Protein AF-A0A7W1CPQ6-F1 (afdb_monomer)

Mean predicted aligned error: 10.89 Å

Foldseek 3Di:
DVVVVVVVVVVVVVVVVVVVVVVDFQWDADPVLFKIWHWKWWAFVPDDIHDIFTWIWGQDPPQKIFIWGDDPPDIDTFIWAFAAWQPDDPPQKTWTWIATPVHDPRDIIMITIHGPPDPNVVVSVVRHDDHDPPPPVSVVPDPPVPPPVVPVPDD

pLDDT: mean 80.24, std 16.54, range [42.34, 97.81]

Secondary structure (DSSP, 8-state):
-HHHHHHHHHHHHHHHHHHHHHHS---EE-TTSSEEEEEEEEE-TTS-----EEEEEEEEGGGEEEEEE--SS--EEEEEEEEEE-S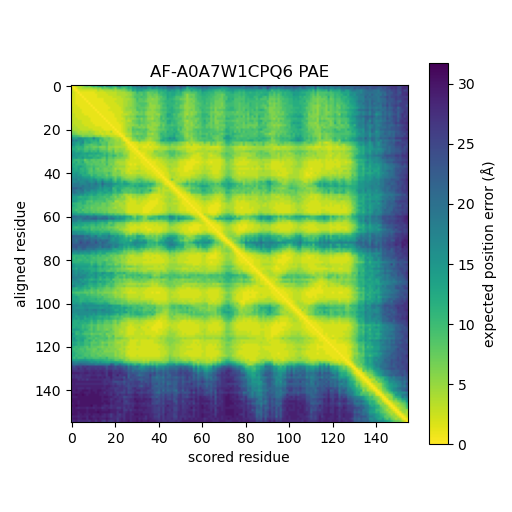SPPTTEEEEEEEEES--TTSPEEEEEEETT-TTHHHHHHHSPP--TT-HHHHHTS--TTSSTTSSS--

Radius of gyration: 20.22 Å; 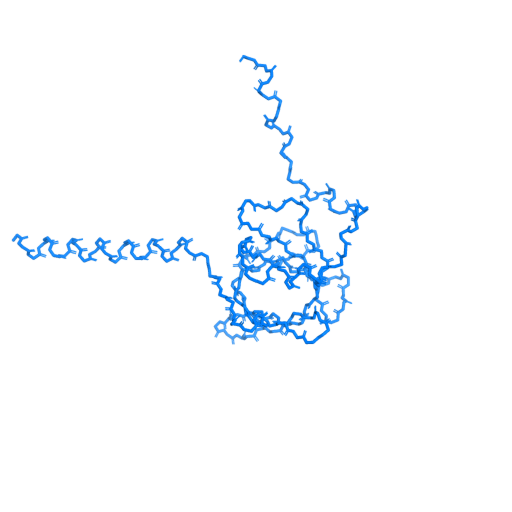Cα contacts (8 Å, |Δi|>4): 229; chains: 1; bounding box: 58×36×53 Å

Structure (mmCIF, N/CA/C/O backbone):
data_AF-A0A7W1CPQ6-F1
#
_entry.id   AF-A0A7W1CPQ6-F1
#
loop_
_atom_site.group_PDB
_atom_site.id
_atom_site.type_symbol
_atom_site.label_atom_id
_atom_site.label_alt_id
_atom_site.label_comp_id
_atom_site.label_asym_id
_atom_site.label_entity_id
_atom_site.label_seq_id
_atom_site.pdbx_PDB_ins_code
_atom_site.Cartn_x
_atom_site.Cartn_y
_atom_site.Cartn_z
_atom_site.occupancy
_atom_site.B_iso_or_equiv
_atom_site.auth_seq_id
_at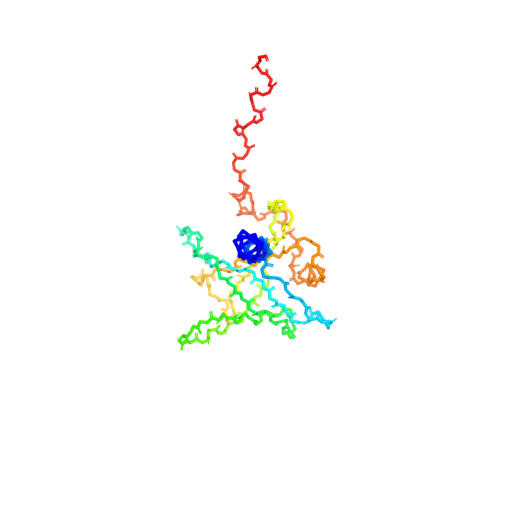om_site.auth_comp_id
_atom_site.auth_asym_id
_atom_site.auth_atom_id
_atom_site.pdbx_PDB_model_num
ATOM 1 N N . MET A 1 1 ? 35.687 -5.972 -33.369 1.00 73.12 1 MET A N 1
ATOM 2 C CA . MET A 1 1 ? 34.248 -6.167 -33.684 1.00 73.12 1 MET A CA 1
ATOM 3 C C . MET A 1 1 ? 33.531 -6.952 -32.584 1.00 73.12 1 MET A C 1
ATOM 5 O O . MET A 1 1 ? 32.479 -6.512 -32.146 1.00 73.12 1 MET A O 1
ATOM 9 N N . ASN A 1 2 ? 34.102 -8.068 -32.107 1.00 92.62 2 ASN A N 1
ATOM 10 C CA . ASN A 1 2 ? 33.508 -8.907 -31.056 1.00 92.62 2 ASN A CA 1
ATOM 11 C C . ASN A 1 2 ? 33.296 -8.164 -29.719 1.00 92.62 2 ASN A C 1
ATOM 13 O O . ASN A 1 2 ? 32.223 -8.246 -29.135 1.00 92.62 2 ASN A O 1
ATOM 17 N N . ASP A 1 3 ? 34.268 -7.361 -29.278 1.00 94.69 3 ASP A N 1
ATOM 18 C CA . ASP A 1 3 ? 34.175 -6.648 -27.990 1.00 94.69 3 ASP A CA 1
ATOM 19 C C . ASP A 1 3 ? 33.051 -5.604 -27.964 1.00 94.69 3 ASP A C 1
ATOM 21 O O . ASP A 1 3 ? 32.382 -5.420 -26.950 1.00 94.69 3 ASP A O 1
ATOM 25 N N . LEU A 1 4 ? 32.785 -4.964 -29.109 1.00 95.88 4 LEU A N 1
ATOM 26 C CA . LEU A 1 4 ? 31.687 -4.008 -29.252 1.00 95.88 4 LEU A CA 1
ATOM 27 C C . LEU A 1 4 ? 30.321 -4.699 -29.140 1.00 95.88 4 LEU A C 1
ATOM 29 O O . LEU A 1 4 ? 29.415 -4.167 -28.503 1.00 95.88 4 LEU A O 1
ATOM 33 N N . LEU A 1 5 ? 30.177 -5.893 -29.724 1.00 96.44 5 LEU A N 1
ATOM 34 C CA . LEU A 1 5 ? 28.957 -6.698 -29.615 1.00 96.44 5 LEU A CA 1
ATOM 35 C C . LEU A 1 5 ? 28.699 -7.120 -28.165 1.00 96.44 5 LEU A C 1
ATOM 37 O O . LEU A 1 5 ? 27.581 -6.959 -27.678 1.00 96.44 5 LEU A O 1
ATOM 41 N N . TRP A 1 6 ? 29.731 -7.586 -27.457 1.00 97.56 6 TRP A N 1
ATOM 42 C CA . TRP A 1 6 ? 29.616 -7.944 -26.040 1.00 97.56 6 TRP A CA 1
ATOM 43 C C . TRP A 1 6 ? 29.288 -6.745 -25.155 1.00 97.56 6 TRP A C 1
ATOM 45 O O . TRP A 1 6 ? 28.444 -6.857 -24.265 1.00 97.56 6 TRP A O 1
ATOM 55 N N . PHE A 1 7 ? 29.885 -5.585 -25.428 1.00 97.38 7 PHE A N 1
ATOM 56 C CA . PHE A 1 7 ? 29.560 -4.353 -24.718 1.00 97.38 7 PHE A CA 1
ATOM 57 C C . PHE A 1 7 ? 28.092 -3.951 -24.916 1.00 97.38 7 PHE A C 1
ATOM 59 O O . PHE A 1 7 ? 27.380 -3.715 -23.939 1.00 97.38 7 PHE A O 1
ATOM 66 N N . LEU A 1 8 ? 27.606 -3.929 -26.162 1.00 97.69 8 LEU A N 1
ATOM 67 C CA . LEU A 1 8 ? 26.207 -3.603 -26.463 1.00 97.69 8 LEU A CA 1
ATOM 68 C C . LEU A 1 8 ? 25.237 -4.608 -25.833 1.00 97.69 8 LEU A C 1
ATOM 70 O O . LEU A 1 8 ? 24.205 -4.204 -25.294 1.00 97.69 8 LEU A O 1
ATOM 74 N N . ALA A 1 9 ? 25.578 -5.898 -25.846 1.00 97.12 9 ALA A N 1
ATOM 75 C CA . ALA A 1 9 ? 24.790 -6.931 -25.184 1.00 97.12 9 ALA A CA 1
ATOM 76 C C . ALA A 1 9 ? 24.708 -6.692 -23.668 1.00 97.12 9 ALA A C 1
ATOM 78 O O . ALA A 1 9 ? 23.613 -6.709 -23.106 1.00 97.12 9 ALA A O 1
ATOM 79 N N . ALA A 1 10 ? 25.833 -6.396 -23.009 1.00 97.06 10 ALA A N 1
ATOM 80 C CA . ALA A 1 10 ? 25.866 -6.105 -21.577 1.00 97.06 10 ALA A CA 1
ATOM 81 C C . ALA A 1 10 ? 25.027 -4.866 -21.222 1.00 97.06 10 ALA A C 1
ATOM 83 O O . ALA A 1 10 ? 24.219 -4.910 -20.293 1.00 97.06 10 ALA A O 1
ATOM 84 N N . VAL A 1 11 ? 25.150 -3.781 -21.995 1.00 97.81 11 VAL A N 1
ATOM 85 C CA . VAL A 1 11 ? 24.332 -2.569 -21.816 1.00 97.81 11 VAL A CA 1
ATOM 86 C C . VAL A 1 11 ? 22.845 -2.875 -22.017 1.00 97.81 11 VAL A C 1
ATOM 88 O O . VAL A 1 11 ? 22.017 -2.419 -21.227 1.00 97.81 11 VAL A O 1
ATOM 91 N N . GLY A 1 12 ? 22.496 -3.685 -23.018 1.00 97.81 12 GLY A N 1
ATOM 92 C CA . GLY A 1 12 ? 21.122 -4.129 -23.262 1.00 97.81 12 GLY A CA 1
ATOM 93 C C . GLY A 1 12 ? 20.539 -4.937 -22.098 1.00 97.81 12 GLY A C 1
ATOM 94 O O . GLY A 1 12 ? 19.408 -4.683 -21.674 1.00 97.81 12 GLY A O 1
ATOM 95 N N . VAL A 1 13 ? 21.314 -5.862 -21.523 1.00 97.75 13 VAL A N 1
ATOM 96 C CA . VAL A 1 13 ? 20.914 -6.645 -20.339 1.00 97.75 13 VAL A CA 1
ATOM 97 C C . VAL A 1 13 ? 20.725 -5.737 -19.120 1.00 97.75 13 VAL A C 1
ATOM 99 O O . VAL A 1 13 ? 19.676 -5.774 -18.480 1.00 97.75 13 VAL A O 1
ATOM 102 N N . CYS A 1 14 ? 21.680 -4.854 -18.826 1.00 97.50 14 CYS A N 1
ATOM 103 C CA . CYS A 1 14 ? 21.565 -3.912 -17.710 1.00 97.50 14 CYS A CA 1
ATOM 104 C C . CYS A 1 14 ? 20.364 -2.966 -17.874 1.00 97.50 14 CYS A C 1
ATOM 106 O O . CYS A 1 14 ? 19.605 -2.753 -16.926 1.00 97.50 14 CYS A O 1
ATOM 108 N N . GLY A 1 15 ? 20.148 -2.434 -19.080 1.00 96.94 15 GLY A N 1
ATOM 109 C CA . GLY A 1 15 ? 19.024 -1.549 -19.382 1.00 96.94 15 GLY A CA 1
ATOM 110 C C . GLY A 1 15 ? 17.669 -2.247 -19.253 1.00 96.94 15 GLY A C 1
ATOM 111 O O . GLY A 1 15 ? 16.734 -1.685 -18.681 1.00 96.94 15 GLY A O 1
ATOM 112 N N . SER A 1 16 ? 17.565 -3.493 -19.719 1.00 95.25 16 SER A N 1
ATOM 113 C CA . SER A 1 16 ? 16.336 -4.286 -19.593 1.00 95.25 16 SER A CA 1
ATOM 114 C C . SER A 1 16 ? 16.041 -4.682 -18.143 1.00 95.25 16 SER A C 1
ATOM 116 O O . SER A 1 16 ? 14.893 -4.558 -17.709 1.00 95.25 16 SER A O 1
ATOM 118 N N . MET A 1 17 ? 17.056 -5.051 -17.354 1.00 95.25 17 MET A N 1
ATOM 119 C CA . MET A 1 17 ? 16.902 -5.277 -15.910 1.00 95.25 17 MET A CA 1
ATOM 120 C C . MET A 1 17 ? 16.439 -4.010 -15.183 1.00 95.25 17 MET A C 1
ATOM 122 O O . MET A 1 17 ? 15.529 -4.072 -14.355 1.00 95.25 17 MET A O 1
ATOM 126 N N . TYR A 1 18 ? 17.021 -2.856 -15.515 1.00 91.69 18 TYR A N 1
ATOM 127 C CA . TYR A 1 18 ? 16.633 -1.572 -14.935 1.00 91.69 18 TYR A CA 1
ATOM 128 C C . TYR A 1 18 ? 15.182 -1.203 -15.263 1.00 91.69 18 TYR A C 1
ATOM 130 O O . TYR A 1 18 ? 14.407 -0.839 -14.376 1.00 91.69 18 TYR A O 1
ATOM 138 N N . TRP A 1 19 ? 14.784 -1.364 -16.526 1.00 92.19 19 TRP A N 1
ATOM 139 C CA . TRP A 1 19 ? 13.411 -1.135 -16.969 1.00 92.19 19 TRP A CA 1
ATOM 140 C C . TRP A 1 19 ? 12.411 -2.050 -16.249 1.00 92.19 19 TRP A C 1
ATOM 142 O O . TRP A 1 19 ? 11.354 -1.593 -15.807 1.00 92.19 19 TRP A O 1
ATOM 152 N N . LEU A 1 20 ? 12.759 -3.328 -16.072 1.00 89.62 20 LEU A N 1
ATOM 153 C CA . LEU A 1 20 ? 11.919 -4.285 -15.357 1.00 89.62 20 LEU A CA 1
ATOM 154 C C . LEU A 1 20 ? 11.784 -3.917 -13.872 1.00 89.62 20 LEU A C 1
ATOM 156 O O . LEU A 1 20 ? 10.671 -3.914 -13.343 1.00 89.62 20 LEU A O 1
ATOM 160 N N . ALA A 1 21 ? 12.886 -3.536 -13.220 1.00 83.06 21 ALA A N 1
ATOM 161 C CA . ALA A 1 21 ? 12.886 -3.089 -11.828 1.00 83.06 21 ALA A CA 1
ATOM 162 C C . ALA A 1 21 ? 11.991 -1.857 -11.617 1.00 83.06 21 ALA A C 1
ATOM 164 O O . ALA A 1 21 ? 11.286 -1.768 -10.617 1.00 83.06 21 ALA A O 1
ATOM 165 N N . TRP A 1 22 ? 11.957 -0.934 -12.581 1.00 80.56 22 TRP A N 1
ATOM 166 C CA . TRP A 1 22 ? 11.067 0.230 -12.554 1.00 80.56 22 TRP A CA 1
ATOM 167 C C . TRP A 1 22 ? 9.589 -0.101 -12.764 1.00 80.56 22 TRP A C 1
ATOM 169 O O . TRP A 1 22 ? 8.718 0.662 -12.338 1.00 80.56 22 TRP A O 1
ATOM 179 N N . ARG A 1 23 ? 9.276 -1.217 -13.427 1.00 80.25 23 ARG A N 1
ATOM 180 C CA . ARG A 1 23 ? 7.892 -1.621 -13.698 1.00 80.25 23 ARG A CA 1
ATOM 181 C C . ARG A 1 23 ? 7.254 -2.369 -12.529 1.00 80.25 23 ARG A C 1
ATOM 183 O O . ARG A 1 23 ? 6.030 -2.309 -12.383 1.00 80.25 23 ARG A O 1
ATOM 190 N N . ILE A 1 24 ? 8.060 -3.064 -11.730 1.00 78.38 24 ILE A N 1
ATOM 191 C CA . ILE A 1 24 ? 7.613 -3.841 -10.574 1.00 78.38 24 ILE A CA 1
ATOM 192 C C . ILE A 1 24 ? 7.406 -2.885 -9.399 1.00 78.38 24 ILE A C 1
ATOM 194 O O . ILE A 1 24 ? 8.355 -2.365 -8.819 1.00 78.38 24 ILE A O 1
ATOM 198 N N . GLU A 1 25 ? 6.145 -2.635 -9.042 1.00 70.00 25 GLU A N 1
ATOM 199 C CA . GLU A 1 25 ? 5.847 -1.875 -7.828 1.00 70.00 25 GLU A CA 1
ATOM 200 C C . GLU A 1 25 ? 6.360 -2.646 -6.604 1.00 70.00 25 GLU A C 1
ATOM 202 O O . GLU A 1 25 ? 6.154 -3.862 -6.538 1.00 70.00 25 GLU A O 1
ATOM 207 N N . PRO A 1 26 ? 7.012 -1.973 -5.637 1.00 75.75 26 PRO A N 1
ATOM 208 C CA . PRO A 1 26 ? 7.556 -2.624 -4.455 1.00 75.75 26 PRO A CA 1
ATOM 209 C C . PRO A 1 26 ? 6.402 -3.191 -3.632 1.00 75.75 26 PRO A C 1
ATOM 211 O O . PRO A 1 26 ? 5.707 -2.477 -2.906 1.00 75.75 26 PRO A O 1
ATOM 214 N N . HIS A 1 27 ? 6.174 -4.488 -3.799 1.00 85.06 27 HIS A N 1
ATOM 215 C CA . HIS A 1 27 ? 5.158 -5.227 -3.088 1.00 85.06 27 HIS A CA 1
ATOM 216 C C . HIS A 1 27 ? 5.721 -6.564 -2.635 1.00 85.06 27 HIS A C 1
ATOM 218 O O . HIS A 1 27 ? 6.151 -7.391 -3.436 1.00 85.06 27 HIS A O 1
ATOM 224 N N . TRP A 1 28 ? 5.704 -6.767 -1.329 1.00 91.06 28 TRP A N 1
ATOM 225 C CA . TRP A 1 28 ? 6.132 -8.002 -0.696 1.00 91.06 28 TRP A CA 1
ATOM 226 C C . TRP A 1 28 ? 5.198 -8.279 0.470 1.00 91.06 28 TRP A C 1
ATOM 228 O O . TRP A 1 28 ? 4.801 -7.343 1.156 1.00 91.06 28 TRP A O 1
ATOM 238 N N . VAL A 1 29 ? 4.858 -9.541 0.707 1.00 91.56 29 VAL A N 1
ATOM 239 C CA . VAL A 1 29 ? 4.048 -9.966 1.852 1.00 91.56 29 VAL A CA 1
ATOM 240 C C . VAL A 1 29 ? 4.781 -11.119 2.523 1.00 91.56 29 VAL A C 1
ATOM 242 O O . VAL A 1 29 ? 5.249 -12.039 1.852 1.00 91.56 29 VAL A O 1
ATOM 245 N N . ALA A 1 30 ? 4.907 -11.056 3.843 1.00 91.06 30 ALA A N 1
ATOM 246 C CA . ALA A 1 30 ? 5.455 -12.131 4.648 1.00 91.06 30 ALA A CA 1
ATOM 247 C C . ALA A 1 30 ? 4.559 -13.375 4.557 1.00 91.06 30 ALA A C 1
ATOM 249 O O . ALA A 1 30 ? 3.348 -13.275 4.370 1.00 91.06 30 ALA A O 1
ATOM 250 N N . LYS A 1 31 ? 5.151 -14.566 4.699 1.00 88.00 31 LYS A N 1
ATOM 251 C CA . LYS A 1 31 ? 4.419 -15.841 4.580 1.00 88.00 31 LYS A CA 1
ATOM 252 C C . LYS A 1 31 ? 3.292 -15.992 5.607 1.00 88.00 31 LYS A C 1
ATOM 254 O O . LYS A 1 31 ? 2.302 -16.650 5.320 1.00 88.00 31 LYS A O 1
ATOM 259 N N . ASP A 1 32 ? 3.451 -15.381 6.776 1.00 88.25 32 ASP A N 1
ATOM 260 C CA . ASP A 1 32 ? 2.457 -15.347 7.853 1.00 88.25 32 ASP A CA 1
ATOM 261 C C . ASP A 1 32 ? 1.315 -14.345 7.594 1.00 88.25 32 ASP A C 1
ATOM 263 O O . ASP A 1 32 ? 0.340 -14.307 8.338 1.00 88.25 32 ASP A O 1
ATOM 267 N N . GLY A 1 33 ? 1.432 -13.517 6.551 1.00 86.50 33 GLY A N 1
ATOM 268 C CA . GLY A 1 33 ? 0.466 -12.477 6.221 1.00 86.50 33 GLY A C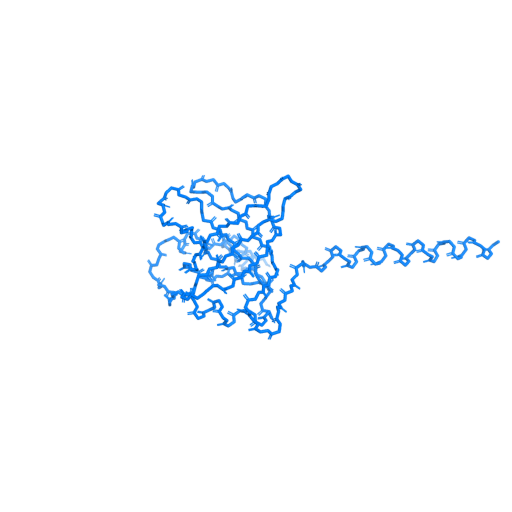A 1
ATOM 269 C C . GLY A 1 33 ? 0.424 -11.322 7.221 1.00 86.50 33 GLY A C 1
ATOM 270 O O . GLY A 1 33 ? -0.492 -10.513 7.135 1.00 86.50 33 GLY A O 1
ATOM 271 N N . THR A 1 34 ? 1.377 -11.211 8.154 1.00 90.19 34 THR A N 1
ATOM 272 C CA . THR A 1 34 ? 1.354 -10.163 9.194 1.00 90.19 34 THR A CA 1
ATOM 273 C C . THR A 1 34 ? 2.151 -8.927 8.801 1.00 90.19 34 THR A C 1
ATOM 275 O O . THR A 1 34 ? 1.893 -7.837 9.301 1.00 90.19 34 THR A O 1
ATOM 278 N N . ARG A 1 35 ? 3.121 -9.058 7.893 1.00 92.94 35 ARG A N 1
ATOM 279 C CA . ARG A 1 35 ? 3.981 -7.953 7.453 1.00 92.94 35 ARG A CA 1
ATOM 280 C C . ARG A 1 35 ? 3.979 -7.841 5.945 1.00 92.94 35 ARG A C 1
ATOM 282 O O . ARG A 1 35 ? 3.978 -8.847 5.245 1.00 92.94 35 ARG A O 1
ATOM 289 N N . PHE A 1 36 ? 4.024 -6.623 5.432 1.00 93.81 36 PHE A N 1
ATOM 290 C CA . PHE A 1 36 ? 4.092 -6.386 4.000 1.00 93.81 36 PHE A CA 1
ATOM 291 C C . PHE A 1 36 ? 4.735 -5.042 3.668 1.00 93.81 36 PHE A C 1
ATOM 293 O O . PHE A 1 36 ? 4.810 -4.134 4.492 1.00 93.81 36 PHE A O 1
ATOM 300 N N . VAL A 1 37 ? 5.222 -4.921 2.440 1.00 93.25 37 VAL A N 1
ATOM 301 C CA . VAL A 1 37 ? 5.718 -3.677 1.855 1.00 93.25 37 VAL A CA 1
ATOM 302 C C . VAL A 1 37 ? 4.727 -3.229 0.804 1.00 93.25 37 VAL A C 1
ATOM 304 O O . VAL A 1 37 ? 4.241 -4.040 0.008 1.00 93.25 37 VAL A O 1
ATOM 307 N N . THR A 1 38 ? 4.407 -1.942 0.817 1.00 92.38 38 THR A N 1
ATOM 308 C CA . THR A 1 38 ? 3.565 -1.362 -0.217 1.00 92.38 38 THR A CA 1
ATOM 309 C C . THR A 1 38 ? 3.767 0.141 -0.356 1.00 92.38 38 THR A C 1
ATOM 311 O O . THR A 1 38 ? 4.581 0.743 0.341 1.00 92.38 38 THR A O 1
ATOM 314 N N . THR A 1 39 ? 3.017 0.772 -1.259 1.00 91.44 39 THR A N 1
ATOM 315 C CA . THR A 1 39 ? 3.022 2.229 -1.406 1.00 91.44 39 THR A CA 1
ATOM 316 C C . THR A 1 39 ? 1.876 2.883 -0.640 1.00 91.44 39 THR A C 1
ATOM 318 O O . THR A 1 39 ? 0.733 2.425 -0.685 1.00 91.44 39 THR A O 1
ATOM 321 N N . ALA A 1 40 ? 2.173 3.985 0.042 1.00 91.00 40 ALA A N 1
ATOM 322 C CA . ALA A 1 40 ? 1.198 4.796 0.749 1.00 91.00 40 ALA A CA 1
ATOM 323 C C . ALA A 1 40 ? 1.313 6.279 0.383 1.00 91.00 40 ALA A C 1
ATOM 325 O O . ALA A 1 40 ? 2.357 6.762 -0.066 1.00 91.00 40 ALA A O 1
ATOM 326 N N . GLN A 1 41 ? 0.218 7.008 0.548 1.00 91.06 41 GLN A N 1
ATOM 327 C CA . GLN A 1 41 ? 0.125 8.424 0.227 1.00 91.06 41 GLN A CA 1
ATOM 328 C C . GLN A 1 41 ? -0.650 9.141 1.328 1.00 91.06 41 GLN A C 1
ATOM 330 O O . GLN A 1 41 ? -1.798 8.806 1.593 1.00 91.06 41 GLN A O 1
ATOM 335 N N . THR A 1 42 ? -0.019 10.120 1.964 1.00 88.44 42 THR A N 1
ATOM 336 C CA . THR A 1 42 ? -0.665 10.951 2.982 1.00 88.44 42 THR A CA 1
ATOM 337 C C . THR A 1 42 ? -1.667 11.896 2.321 1.00 88.44 42 THR A C 1
ATOM 339 O O . THR A 1 42 ? -1.367 12.483 1.275 1.00 88.44 42 THR A O 1
ATOM 342 N N . VAL A 1 43 ? -2.851 12.024 2.910 1.00 87.81 43 VAL A N 1
ATOM 343 C CA . VAL A 1 43 ? -3.914 12.933 2.480 1.00 87.81 43 VAL A CA 1
ATOM 344 C C . VAL A 1 43 ? -4.295 13.804 3.662 1.00 87.81 43 VAL A C 1
ATOM 346 O O . VAL A 1 43 ? -4.845 13.324 4.650 1.00 87.81 43 VAL A O 1
ATOM 349 N N . GLU A 1 44 ? -3.996 15.089 3.542 1.00 83.25 44 GLU A N 1
ATOM 350 C 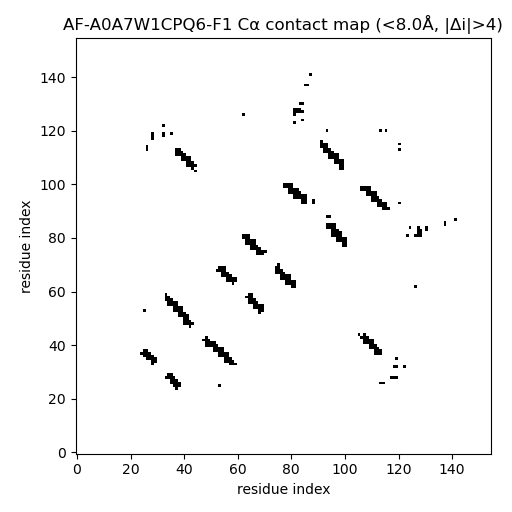CA . GLU A 1 44 ? -4.438 16.097 4.498 1.00 83.25 44 GLU A CA 1
ATOM 351 C C . GLU A 1 44 ? -5.826 16.621 4.096 1.00 83.25 44 GLU A C 1
ATOM 353 O O . GLU A 1 44 ? -6.098 16.789 2.899 1.00 83.25 44 GLU A O 1
ATOM 358 N N . PRO A 1 45 ? -6.725 16.883 5.061 1.00 76.94 45 PRO A N 1
ATOM 359 C CA . PRO A 1 45 ? -8.028 17.469 4.775 1.00 76.94 45 PRO A CA 1
ATOM 360 C C . PRO A 1 45 ? -7.898 18.791 4.003 1.00 76.94 45 PRO A C 1
ATOM 362 O O . PRO A 1 45 ? -7.266 19.734 4.462 1.00 76.94 45 PRO A O 1
ATOM 365 N N . GLY A 1 46 ? -8.510 18.867 2.818 1.00 70.56 46 GLY A N 1
ATOM 366 C CA . GLY A 1 46 ? -8.509 20.080 1.991 1.00 70.56 46 GLY A CA 1
ATOM 367 C C . GLY A 1 46 ? -7.271 20.279 1.107 1.00 70.56 46 GLY A C 1
ATOM 368 O O . GLY A 1 46 ? -7.276 21.192 0.283 1.00 70.56 46 GLY A O 1
ATOM 369 N N . LEU A 1 47 ? -6.252 19.416 1.203 1.00 76.75 47 LEU A N 1
ATOM 370 C CA . LEU A 1 47 ? -5.069 19.460 0.341 1.00 76.75 47 LEU A CA 1
ATOM 371 C C . LEU A 1 47 ? -5.038 18.322 -0.683 1.00 76.75 47 LEU A C 1
ATOM 373 O O . LEU A 1 47 ? -5.683 17.278 -0.553 1.00 76.75 47 LEU A O 1
ATOM 377 N N . ALA A 1 48 ? -4.245 18.533 -1.736 1.00 77.25 48 ALA A N 1
ATOM 378 C CA . ALA A 1 48 ? -3.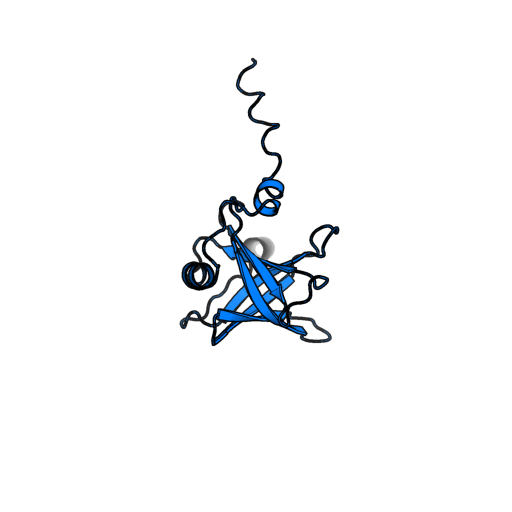961 17.491 -2.707 1.00 77.25 48 ALA A CA 1
ATOM 379 C C . ALA A 1 48 ? -3.170 16.337 -2.050 1.00 77.25 48 ALA A C 1
ATOM 381 O O . ALA A 1 48 ? -2.286 16.585 -1.228 1.00 77.25 48 ALA A O 1
ATOM 382 N N . PRO A 1 49 ? -3.424 15.074 -2.441 1.00 80.38 49 PRO A N 1
ATOM 383 C CA . PRO A 1 49 ? -2.678 13.923 -1.943 1.00 80.38 49 PRO A CA 1
ATOM 384 C C . PRO A 1 49 ? -1.158 14.077 -2.125 1.00 80.38 49 PRO A C 1
ATOM 386 O O . PRO A 1 49 ? -0.689 14.397 -3.219 1.00 80.38 49 PRO A O 1
ATOM 389 N N . GLY A 1 50 ? -0.381 13.782 -1.078 1.00 81.69 50 GLY A N 1
ATOM 390 C CA . GLY A 1 50 ? 1.074 13.978 -1.039 1.00 81.69 50 GLY A CA 1
ATOM 391 C C . GLY A 1 50 ? 1.879 13.061 -1.975 1.00 81.69 50 GLY A C 1
ATOM 392 O O . GLY A 1 50 ? 1.341 12.337 -2.803 1.00 81.69 50 GLY A O 1
ATOM 393 N N . LYS A 1 51 ? 3.214 13.038 -1.866 1.00 85.31 51 LYS A N 1
ATOM 394 C CA . LYS A 1 51 ? 4.041 12.117 -2.680 1.00 85.31 51 LYS A CA 1
ATOM 395 C C . LYS A 1 51 ? 3.879 10.663 -2.217 1.00 85.31 51 LYS A C 1
ATOM 397 O O . LYS A 1 51 ? 3.870 10.399 -1.017 1.00 85.31 51 LYS A O 1
ATOM 402 N N . ARG A 1 52 ? 3.848 9.717 -3.164 1.00 88.19 52 ARG A N 1
ATOM 403 C CA . ARG A 1 52 ? 3.788 8.272 -2.872 1.00 88.19 52 ARG A CA 1
ATOM 404 C C . ARG A 1 52 ? 5.078 7.799 -2.195 1.00 88.19 52 ARG A C 1
ATOM 406 O O . ARG A 1 52 ? 6.150 7.880 -2.789 1.00 88.19 52 ARG A O 1
ATOM 413 N N . ARG A 1 53 ? 4.939 7.402 -0.929 1.00 87.94 53 ARG A N 1
ATOM 414 C CA . ARG A 1 53 ? 5.889 6.737 -0.019 1.00 87.94 53 ARG A CA 1
ATOM 415 C C . ARG A 1 53 ? 5.942 5.221 -0.237 1.00 87.94 53 ARG A C 1
ATOM 417 O O . ARG A 1 53 ? 4.872 4.631 -0.255 1.00 87.94 53 ARG A O 1
ATOM 424 N N . GLU A 1 54 ? 7.101 4.569 -0.304 1.00 90.50 54 GLU A N 1
ATOM 425 C CA . GLU A 1 54 ? 7.174 3.147 0.075 1.00 90.50 54 GLU A CA 1
ATOM 426 C C . GLU A 1 54 ? 7.088 3.047 1.605 1.00 90.50 54 GLU A C 1
ATOM 428 O O . GLU A 1 54 ? 7.730 3.824 2.323 1.00 90.50 54 GLU A O 1
ATOM 433 N N . VAL A 1 55 ? 6.277 2.118 2.103 1.00 91.56 55 VAL A N 1
ATOM 434 C CA . VAL A 1 55 ? 6.072 1.871 3.530 1.00 91.56 55 VAL A CA 1
ATOM 435 C C . VAL A 1 55 ? 6.143 0.383 3.843 1.00 91.56 55 VAL A C 1
ATOM 437 O O . VAL A 1 55 ? 5.739 -0.467 3.047 1.00 91.56 55 VAL A O 1
ATOM 440 N N . ARG A 1 56 ? 6.640 0.078 5.039 1.00 93.19 56 ARG A N 1
ATOM 441 C CA . ARG A 1 56 ? 6.580 -1.248 5.651 1.00 93.19 56 ARG A CA 1
ATOM 442 C C . ARG A 1 56 ? 5.415 -1.253 6.618 1.00 93.19 56 ARG A C 1
ATOM 444 O O . ARG A 1 56 ? 5.339 -0.389 7.483 1.00 93.19 56 ARG A O 1
ATOM 451 N N . VAL A 1 57 ? 4.521 -2.209 6.470 1.00 93.38 57 VAL A N 1
ATOM 452 C CA . VAL A 1 57 ? 3.329 -2.330 7.296 1.00 93.38 57 VAL A CA 1
ATOM 453 C C . VAL A 1 57 ? 3.408 -3.634 8.065 1.00 93.38 57 VAL A C 1
ATOM 455 O O . VAL A 1 57 ? 3.714 -4.679 7.493 1.00 93.38 57 VAL A O 1
ATOM 458 N N . ALA A 1 58 ? 3.139 -3.562 9.359 1.00 93.81 58 ALA A N 1
ATOM 459 C CA . ALA A 1 58 ? 2.894 -4.713 10.204 1.00 93.81 58 ALA A CA 1
ATOM 460 C C . ALA A 1 58 ? 1.464 -4.629 10.736 1.00 93.81 58 ALA A C 1
ATOM 462 O O . ALA A 1 58 ? 1.058 -3.598 11.268 1.00 93.81 58 ALA A O 1
ATOM 463 N N . ILE A 1 59 ? 0.710 -5.707 10.586 1.00 92.88 59 ILE A N 1
ATOM 464 C CA . ILE A 1 59 ? -0.559 -5.902 11.271 1.00 92.88 59 ILE A CA 1
ATOM 465 C C . ILE A 1 59 ? -0.218 -6.207 12.726 1.00 92.88 59 ILE A C 1
ATOM 467 O O . ILE A 1 59 ? 0.442 -7.201 13.034 1.00 92.88 59 ILE A O 1
ATOM 471 N N . VAL A 1 60 ? -0.637 -5.309 13.603 1.00 87.88 60 VAL A N 1
ATOM 472 C CA . VAL A 1 60 ? -0.579 -5.459 15.053 1.00 87.88 60 VAL A CA 1
ATOM 473 C C . VAL A 1 60 ? -1.925 -6.035 15.506 1.00 87.88 60 VAL A C 1
ATOM 475 O O . VAL A 1 60 ? -2.920 -5.937 14.780 1.00 87.88 60 VAL A O 1
ATOM 478 N N . GLY A 1 61 ? -1.955 -6.684 16.674 1.00 77.12 61 GLY A N 1
ATOM 479 C CA . GLY A 1 61 ? -3.197 -7.177 17.278 1.00 77.12 61 GLY A CA 1
ATOM 480 C C . GLY A 1 61 ? -4.314 -6.124 17.251 1.00 77.12 61 GLY A C 1
ATOM 481 O O . GLY A 1 61 ? -4.047 -4.923 17.227 1.00 77.12 61 GLY A O 1
ATOM 482 N N . ASP A 1 62 ? -5.563 -6.585 17.197 1.00 77.19 62 ASP A N 1
ATOM 483 C CA . ASP A 1 62 ? -6.774 -5.747 17.151 1.00 77.19 62 ASP A CA 1
ATOM 484 C C . ASP A 1 62 ? -6.993 -4.947 15.851 1.00 77.19 62 ASP A C 1
ATOM 486 O O . ASP A 1 62 ? -7.637 -3.897 15.845 1.00 77.19 62 ASP A O 1
ATOM 490 N N . GLY A 1 63 ? -6.477 -5.440 14.717 1.00 80.38 63 GLY A N 1
ATOM 491 C CA . GLY A 1 63 ? -6.738 -4.845 13.396 1.00 80.38 63 GLY A CA 1
ATOM 492 C C . GLY A 1 63 ? -6.031 -3.504 13.169 1.00 80.38 63 GLY A C 1
ATOM 493 O O . GLY A 1 63 ? -6.417 -2.723 12.295 1.00 80.38 63 GLY A O 1
ATOM 494 N N . GLN A 1 64 ? -4.998 -3.230 13.965 1.00 90.38 64 GLN A N 1
ATOM 495 C CA . GLN A 1 64 ? -4.160 -2.048 13.836 1.00 90.38 64 GLN A CA 1
ATOM 496 C C . GLN A 1 64 ? -3.016 -2.306 12.854 1.00 90.38 64 GLN A C 1
ATOM 498 O O . GLN A 1 64 ? -2.508 -3.416 12.710 1.00 90.38 64 GLN A O 1
ATOM 503 N N . LEU A 1 65 ? -2.582 -1.254 12.175 1.00 92.62 65 LEU A N 1
ATOM 504 C CA . LEU A 1 65 ? -1.495 -1.268 11.212 1.00 92.62 65 LEU A CA 1
ATOM 505 C C . LEU A 1 65 ? -0.372 -0.379 11.732 1.00 92.62 65 LEU A C 1
ATOM 507 O O . LEU A 1 65 ? -0.482 0.844 11.736 1.00 92.62 65 LEU A O 1
ATOM 511 N N . MET A 1 66 ? 0.742 -0.975 12.128 1.00 93.44 66 MET A N 1
ATOM 512 C CA . MET A 1 66 ? 1.970 -0.231 12.365 1.00 93.44 66 MET A CA 1
ATOM 513 C C . MET A 1 66 ? 2.641 0.028 11.019 1.00 93.44 66 MET A C 1
ATOM 515 O O . MET A 1 66 ? 3.185 -0.877 10.384 1.00 93.44 66 MET A O 1
ATOM 519 N N . VAL A 1 67 ? 2.576 1.277 10.569 1.00 92.56 67 VAL A N 1
ATOM 520 C CA . VAL A 1 67 ? 3.154 1.725 9.303 1.00 92.56 67 VAL A CA 1
ATOM 521 C C . VAL A 1 67 ? 4.466 2.425 9.606 1.00 92.56 67 VAL A C 1
ATOM 523 O O . VAL A 1 67 ? 4.498 3.471 10.251 1.00 92.56 67 VAL A O 1
ATOM 526 N N . SER A 1 68 ? 5.552 1.845 9.115 1.00 90.44 68 SER A N 1
ATOM 527 C CA . SER A 1 68 ? 6.897 2.390 9.194 1.00 90.44 68 SER A CA 1
ATOM 528 C C . SER A 1 68 ? 7.319 2.925 7.835 1.00 90.44 68 SER A C 1
ATOM 530 O O . SER A 1 68 ? 7.279 2.229 6.812 1.00 90.44 68 SER A O 1
ATOM 532 N N . ARG A 1 69 ? 7.755 4.177 7.819 1.00 84.69 69 ARG A N 1
ATOM 533 C CA . ARG A 1 69 ? 8.292 4.823 6.637 1.00 84.69 69 ARG A CA 1
ATOM 534 C C . ARG A 1 69 ? 9.811 4.773 6.672 1.00 84.69 69 ARG A C 1
ATOM 536 O O . ARG A 1 69 ? 10.449 5.277 7.596 1.00 84.69 69 ARG A O 1
ATOM 543 N N . ARG A 1 70 ? 10.404 4.244 5.600 1.00 69.62 70 ARG A N 1
ATOM 544 C CA . ARG A 1 70 ? 11.851 4.318 5.406 1.00 69.62 70 ARG A CA 1
ATOM 545 C C . ARG A 1 70 ? 12.225 5.750 5.020 1.00 69.62 70 ARG A C 1
ATOM 547 O O . ARG A 1 70 ? 11.783 6.274 3.998 1.00 69.62 70 ARG A O 1
ATOM 554 N N . SER A 1 71 ? 13.033 6.390 5.847 1.00 66.31 71 SER A N 1
ATOM 555 C CA . SER A 1 71 ? 13.679 7.671 5.567 1.00 66.31 71 SER A CA 1
ATOM 556 C C . SER A 1 71 ? 15.151 7.522 5.922 1.00 66.31 71 SER A C 1
ATOM 558 O O . SER A 1 71 ? 15.481 6.799 6.859 1.00 66.31 71 SER A O 1
ATOM 560 N N . MET A 1 72 ? 16.032 8.162 5.150 1.00 58.12 72 MET A N 1
ATOM 561 C CA . MET A 1 72 ? 17.476 8.098 5.402 1.00 58.12 72 MET A CA 1
ATOM 562 C C . MET A 1 72 ? 17.879 8.782 6.715 1.00 58.12 72 MET A C 1
ATOM 564 O O . MET A 1 72 ? 18.915 8.441 7.265 1.00 58.12 72 MET A O 1
ATOM 568 N N . VAL A 1 73 ? 17.063 9.717 7.221 1.00 64.94 73 VAL A N 1
ATOM 569 C CA . VAL A 1 73 ? 17.393 10.522 8.412 1.00 64.94 73 VAL A CA 1
ATOM 570 C C . VAL A 1 73 ? 16.692 10.007 9.668 1.00 64.94 73 VAL A C 1
ATOM 572 O O . VAL A 1 73 ? 17.298 9.936 10.731 1.00 64.94 73 VAL A O 1
ATOM 575 N N . ARG A 1 74 ? 15.407 9.641 9.571 1.00 59.62 74 ARG A N 1
ATOM 576 C CA . ARG A 1 74 ? 14.626 9.184 10.728 1.00 59.62 74 ARG A CA 1
ATOM 577 C C . ARG A 1 74 ? 13.488 8.274 10.302 1.00 59.62 74 ARG A C 1
ATOM 579 O O . ARG A 1 74 ? 12.623 8.691 9.539 1.00 59.62 74 ARG A O 1
ATOM 586 N N . SER A 1 75 ? 13.481 7.047 10.809 1.00 67.81 75 SER A N 1
ATOM 587 C CA . SER A 1 75 ? 12.374 6.113 10.614 1.00 67.81 75 SER A CA 1
ATOM 588 C C . SER A 1 75 ? 11.163 6.591 11.411 1.00 67.81 75 SER A C 1
ATOM 590 O O . SER A 1 75 ? 11.158 6.530 12.638 1.00 67.81 75 SER A O 1
ATOM 592 N N . GLU A 1 76 ? 10.140 7.075 10.718 1.00 76.25 76 GLU A N 1
ATOM 593 C CA . GLU A 1 76 ? 8.856 7.419 11.327 1.00 76.25 76 GLU A CA 1
ATOM 594 C C . GLU A 1 76 ? 7.983 6.171 11.315 1.00 76.25 76 GLU A C 1
ATOM 596 O O . GLU A 1 76 ? 7.760 5.577 10.259 1.00 76.25 76 GLU A O 1
ATOM 601 N N . SER A 1 77 ? 7.518 5.750 12.487 1.00 84.00 77 SER A N 1
ATOM 602 C CA . SER A 1 77 ? 6.551 4.662 12.610 1.00 84.00 77 SER A CA 1
ATOM 603 C C . SER A 1 77 ? 5.343 5.179 13.368 1.00 84.00 77 SER A C 1
ATOM 605 O O . SER A 1 77 ? 5.496 5.795 14.418 1.00 84.00 77 SER A O 1
ATOM 607 N N . ALA A 1 78 ? 4.160 4.951 12.816 1.00 88.69 78 ALA A N 1
ATOM 608 C CA . ALA A 1 78 ? 2.899 5.358 13.414 1.00 88.69 78 ALA A CA 1
ATOM 609 C C . ALA A 1 78 ? 1.896 4.211 13.324 1.00 88.69 78 ALA A C 1
ATOM 611 O O . ALA A 1 78 ? 1.990 3.357 12.436 1.00 88.69 78 ALA A O 1
ATOM 612 N N . VAL A 1 79 ? 0.950 4.193 14.257 1.00 91.50 79 VAL A N 1
ATOM 613 C CA . VAL A 1 79 ? -0.134 3.217 14.280 1.00 91.50 79 VAL A CA 1
ATOM 614 C C . VAL A 1 79 ? -1.333 3.808 13.551 1.00 91.50 79 VAL A C 1
ATOM 616 O O . VAL A 1 79 ? -1.700 4.963 13.753 1.00 91.50 79 VAL A O 1
ATOM 619 N N . TRP A 1 80 ? -1.922 3.006 12.680 1.00 92.75 80 TRP A N 1
ATOM 620 C CA . TRP A 1 80 ? -3.040 3.361 11.824 1.00 92.75 80 TRP A CA 1
ATOM 621 C C . TRP A 1 80 ? -4.131 2.310 11.954 1.00 92.75 80 TRP A C 1
ATOM 623 O O . TRP A 1 80 ? -3.866 1.163 12.303 1.00 92.75 80 TRP A O 1
ATOM 633 N N . ARG A 1 81 ? -5.361 2.668 11.617 1.00 91.38 81 ARG A N 1
ATOM 634 C CA . ARG A 1 81 ? -6.482 1.729 11.533 1.00 91.38 81 ARG A CA 1
ATOM 635 C C . ARG A 1 81 ? -7.186 1.897 10.204 1.00 91.38 81 ARG A C 1
ATOM 637 O O . ARG A 1 81 ? -7.389 3.025 9.758 1.00 91.38 81 ARG A O 1
ATOM 644 N N . VAL A 1 82 ? -7.554 0.782 9.577 1.00 91.75 82 VAL A N 1
ATOM 645 C CA . VAL A 1 82 ? -8.315 0.802 8.324 1.00 91.75 82 VAL A CA 1
ATOM 646 C C . VAL A 1 82 ? -9.697 1.385 8.604 1.00 91.75 82 VAL A C 1
ATOM 648 O O . VAL A 1 82 ? -10.440 0.875 9.435 1.00 91.75 82 VAL A O 1
ATOM 651 N N . ARG A 1 83 ? -10.025 2.475 7.917 1.00 88.50 83 ARG A N 1
ATOM 652 C CA . ARG A 1 83 ? -11.311 3.166 8.023 1.00 88.50 83 ARG A CA 1
ATOM 653 C C . ARG A 1 83 ? -12.251 2.767 6.896 1.00 88.50 83 ARG A C 1
ATOM 655 O O . ARG A 1 83 ? -13.437 2.591 7.127 1.00 88.50 83 ARG A O 1
ATOM 662 N N . ALA A 1 84 ? -11.740 2.674 5.671 1.00 86.00 84 ALA A N 1
ATOM 663 C CA . ALA A 1 84 ? -12.568 2.395 4.505 1.00 86.00 84 ALA A CA 1
ATOM 664 C C . ALA A 1 84 ? -11.763 1.768 3.368 1.00 86.00 84 ALA A C 1
ATOM 666 O O . ALA A 1 84 ? -10.544 1.928 3.277 1.00 86.00 84 ALA A O 1
ATOM 667 N N . LYS A 1 85 ? -12.477 1.114 2.455 1.00 89.38 85 LYS A N 1
ATOM 668 C CA . LYS A 1 85 ? -11.973 0.674 1.155 1.00 89.38 85 LYS A CA 1
ATOM 669 C C . LYS A 1 85 ? -12.540 1.580 0.066 1.00 89.38 85 LYS A C 1
ATOM 671 O O . LYS A 1 85 ? -13.703 1.974 0.125 1.00 89.38 85 LYS A O 1
ATOM 676 N N . ALA A 1 86 ? -11.728 1.925 -0.928 1.00 84.88 86 ALA A N 1
ATOM 677 C CA . ALA A 1 86 ? -12.194 2.717 -2.056 1.00 84.88 86 ALA A CA 1
ATOM 678 C C . ALA A 1 86 ? -13.270 1.940 -2.846 1.00 84.88 86 ALA A C 1
ATOM 680 O O . ALA A 1 86 ? -13.014 0.802 -3.235 1.00 84.88 86 ALA A O 1
ATOM 681 N N . PRO A 1 87 ? -14.437 2.543 -3.142 1.00 78.31 87 PRO A N 1
ATOM 682 C CA . PRO A 1 87 ? -15.540 1.845 -3.811 1.00 78.31 87 PRO A CA 1
ATOM 683 C C . PRO A 1 87 ? -15.267 1.561 -5.295 1.00 78.31 87 PRO A C 1
ATOM 685 O O . PRO A 1 87 ? -15.819 0.627 -5.866 1.00 78.31 87 PRO A O 1
ATOM 688 N N . ALA A 1 88 ? -14.422 2.375 -5.932 1.00 80.31 88 ALA A N 1
ATOM 689 C CA . ALA A 1 88 ? -14.039 2.233 -7.333 1.00 80.31 88 ALA A CA 1
ATOM 690 C C . ALA A 1 88 ? -12.523 2.447 -7.478 1.00 80.31 88 ALA A C 1
ATOM 692 O O . ALA A 1 88 ? -12.082 3.540 -7.857 1.00 80.31 88 ALA A O 1
ATOM 693 N N . PRO A 1 89 ? -11.698 1.450 -7.112 1.00 82.56 89 PRO A N 1
ATOM 694 C CA . PRO A 1 89 ? -10.259 1.609 -7.150 1.00 82.56 89 PRO A CA 1
ATOM 695 C C . PRO A 1 89 ? -9.715 1.522 -8.595 1.00 82.56 89 PRO A C 1
ATOM 697 O O . PRO A 1 89 ? -10.355 0.958 -9.488 1.00 82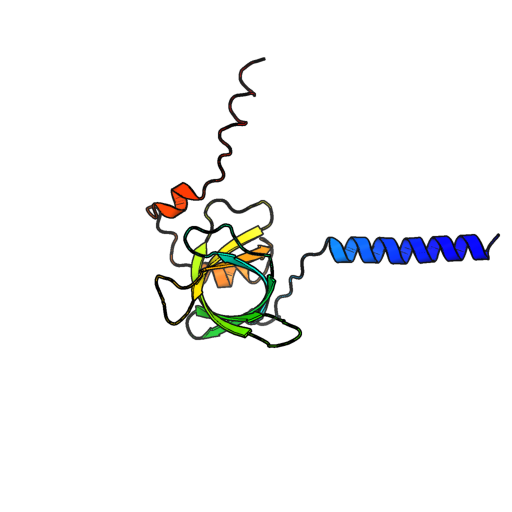.56 89 PRO A O 1
ATOM 700 N N . PRO A 1 90 ? -8.525 2.091 -8.872 1.00 82.75 90 PRO A N 1
ATOM 701 C CA . PRO A 1 90 ? -7.867 1.970 -10.172 1.00 82.75 90 PRO A CA 1
ATOM 702 C C . PRO A 1 90 ? -7.555 0.511 -10.533 1.00 82.75 90 PRO A C 1
ATOM 704 O O . PRO A 1 90 ? -7.264 -0.305 -9.663 1.00 82.75 90 PRO A O 1
ATOM 707 N N . ARG A 1 91 ? -7.523 0.193 -11.834 1.00 83.62 91 ARG A N 1
ATOM 708 C CA . ARG A 1 91 ? -7.299 -1.178 -12.323 1.00 83.62 91 ARG A CA 1
ATOM 709 C C . ARG A 1 91 ? -6.039 -1.817 -11.716 1.00 83.62 91 ARG A C 1
ATOM 711 O O . ARG A 1 91 ? -4.946 -1.261 -11.809 1.00 83.62 91 ARG A O 1
ATOM 718 N N . GLY A 1 92 ? -6.208 -3.020 -11.163 1.00 84.31 92 GLY A N 1
ATOM 719 C CA . GLY A 1 92 ? -5.130 -3.841 -10.603 1.00 84.31 92 GLY A CA 1
ATOM 720 C C . GLY A 1 92 ? -4.656 -3.417 -9.211 1.00 84.31 92 GLY A C 1
ATOM 721 O O . GLY A 1 92 ? -3.639 -3.938 -8.747 1.00 84.31 92 GLY A O 1
ATOM 722 N N . LYS A 1 93 ? -5.357 -2.484 -8.557 1.00 88.12 93 LYS A N 1
ATOM 723 C CA . LYS A 1 93 ? -5.038 -2.013 -7.210 1.00 88.12 93 LYS A CA 1
ATOM 724 C C . LYS A 1 93 ? -6.282 -1.968 -6.342 1.00 88.12 93 LYS A C 1
ATOM 726 O O . LYS A 1 93 ? -7.348 -1.617 -6.819 1.00 88.12 93 LYS A O 1
ATOM 731 N N . GLU A 1 94 ? -6.088 -2.205 -5.058 1.00 90.69 94 GLU A N 1
ATOM 732 C CA . GLU A 1 94 ? -7.006 -1.845 -3.987 1.00 90.69 94 GLU A CA 1
ATOM 733 C C . GLU A 1 94 ? -6.449 -0.630 -3.249 1.00 90.69 94 GLU A C 1
ATOM 735 O O . GLU A 1 94 ? -5.229 -0.483 -3.094 1.00 90.69 94 GLU A O 1
ATOM 740 N N . ILE A 1 95 ? -7.336 0.260 -2.810 1.00 91.25 95 ILE A N 1
ATOM 741 C CA . ILE A 1 95 ? -6.963 1.430 -2.016 1.00 91.25 95 ILE A CA 1
ATOM 742 C C . ILE A 1 95 ? -7.738 1.385 -0.708 1.00 91.25 95 ILE A C 1
ATOM 744 O O . ILE A 1 95 ? -8.966 1.344 -0.720 1.00 91.25 95 ILE A O 1
ATOM 748 N N . TYR A 1 96 ? -7.010 1.436 0.400 1.00 91.81 96 TYR A N 1
ATOM 749 C CA . TYR A 1 96 ? -7.560 1.515 1.745 1.00 91.81 96 TYR A CA 1
ATOM 750 C C . TYR A 1 96 ? -7.248 2.888 2.325 1.00 91.81 96 TYR A C 1
ATOM 752 O O . TYR A 1 96 ? -6.136 3.396 2.178 1.00 91.81 96 TYR A O 1
ATOM 760 N N . LEU A 1 97 ? -8.239 3.497 2.959 1.00 90.75 97 LEU A N 1
ATOM 761 C CA . LEU A 1 97 ? -8.086 4.713 3.738 1.00 90.75 97 LEU A CA 1
ATOM 762 C C . LEU A 1 97 ? -7.857 4.311 5.191 1.00 90.75 97 LEU A C 1
ATOM 764 O O . LEU A 1 97 ? -8.670 3.580 5.758 1.00 90.75 97 LEU A O 1
ATOM 768 N N . CYS A 1 98 ? -6.770 4.791 5.779 1.00 91.44 98 CYS A N 1
ATOM 769 C CA . CYS A 1 98 ? -6.425 4.544 7.168 1.00 91.44 98 CYS A CA 1
ATOM 770 C C . CYS A 1 98 ? -6.370 5.861 7.942 1.00 91.44 98 CYS A C 1
ATOM 772 O O . CYS A 1 98 ? -5.841 6.852 7.438 1.00 91.44 98 CYS A O 1
ATOM 774 N N . ASP A 1 99 ? -6.853 5.842 9.178 1.00 90.06 99 ASP A N 1
ATOM 775 C CA . ASP A 1 99 ? -6.766 6.972 10.105 1.00 90.06 99 ASP A CA 1
ATOM 776 C C . ASP A 1 99 ? -5.699 6.692 11.169 1.00 90.06 99 ASP A C 1
ATOM 778 O O . ASP A 1 99 ? -5.489 5.537 11.559 1.00 90.06 99 ASP A O 1
ATOM 782 N N . ALA A 1 100 ? -4.990 7.738 11.596 1.00 88.88 100 ALA A N 1
ATOM 783 C CA . ALA A 1 100 ? -3.955 7.630 12.618 1.00 88.88 100 ALA A CA 1
ATOM 784 C C . ALA A 1 100 ? -4.566 7.295 13.991 1.00 88.88 100 ALA A C 1
ATOM 786 O O . ALA A 1 100 ? -5.718 7.629 14.279 1.00 88.88 100 ALA A O 1
ATOM 787 N N . LEU A 1 101 ? -3.788 6.617 14.834 1.00 86.12 101 LEU A N 1
ATOM 788 C CA . LEU A 1 101 ? -4.105 6.344 16.234 1.00 86.12 101 LEU A CA 1
ATOM 789 C C . LEU A 1 101 ? -3.085 7.063 17.141 1.00 86.12 101 LEU A C 1
ATOM 791 O O . LEU A 1 101 ? -1.882 6.873 16.938 1.00 86.12 101 LEU A O 1
ATOM 795 N N . PRO A 1 102 ? -3.530 7.842 18.149 1.00 82.88 102 PRO A N 1
ATOM 796 C CA . PRO A 1 102 ? -4.926 8.134 18.502 1.00 82.88 102 PRO A CA 1
ATOM 797 C C . PRO A 1 102 ? -5.652 8.956 17.424 1.00 82.88 102 PRO A C 1
ATOM 799 O O . PRO A 1 102 ? -5.024 9.666 16.645 1.00 82.88 102 PRO A O 1
ATOM 802 N N . ALA A 1 103 ? -6.980 8.814 17.363 1.00 77.31 103 ALA A N 1
ATOM 803 C CA . ALA A 1 103 ? -7.789 9.489 16.355 1.00 77.31 103 ALA A CA 1
ATOM 804 C C . ALA A 1 103 ? -7.824 10.998 16.623 1.00 77.31 103 ALA A C 1
ATOM 806 O O . ALA A 1 103 ? -8.355 11.438 17.640 1.00 77.31 103 ALA A O 1
ATOM 807 N N . ASP A 1 104 ? -7.293 11.773 15.686 1.00 78.69 104 ASP A N 1
ATOM 808 C CA . ASP A 1 104 ? -7.365 13.230 15.676 1.00 78.69 104 ASP A CA 1
ATOM 809 C C . ASP A 1 104 ? -8.122 13.663 14.405 1.00 78.69 104 ASP A C 1
ATOM 811 O O . ASP A 1 104 ? -7.729 13.273 13.302 1.00 78.69 104 ASP A O 1
ATOM 815 N N . PRO A 1 105 ? -9.218 14.438 14.521 1.00 73.88 105 PRO A N 1
ATOM 816 C CA . PRO A 1 105 ? -9.974 14.937 13.373 1.00 73.88 105 PRO A CA 1
ATOM 817 C C . PRO A 1 105 ? -9.141 15.740 12.366 1.00 73.88 105 PRO A C 1
ATOM 819 O O . PRO A 1 105 ? -9.512 15.797 11.193 1.00 73.88 105 PRO A O 1
ATOM 822 N N . MET A 1 106 ? -8.062 16.380 12.822 1.00 77.00 106 MET A N 1
ATOM 823 C CA . MET A 1 106 ? -7.148 17.175 12.000 1.00 77.00 106 MET A CA 1
ATOM 824 C C . MET A 1 106 ? -5.921 16.381 11.540 1.00 77.00 106 MET A C 1
ATOM 826 O O . MET A 1 106 ? -5.164 16.874 10.701 1.00 77.00 106 MET A O 1
ATOM 830 N N . ALA A 1 107 ? -5.722 15.156 12.040 1.00 79.94 107 ALA A N 1
ATOM 831 C CA . ALA A 1 107 ? -4.612 14.333 11.593 1.00 79.94 107 ALA A CA 1
ATOM 832 C C . ALA A 1 107 ? -4.783 13.932 10.122 1.00 79.94 107 ALA A C 1
ATOM 834 O O . ALA A 1 107 ? -5.898 13.687 9.645 1.00 79.94 107 ALA A O 1
ATOM 835 N N . PRO A 1 108 ? -3.669 13.829 9.382 1.00 84.75 108 PRO A N 1
ATOM 836 C CA . PRO A 1 108 ? -3.718 13.352 8.017 1.00 84.75 108 PRO A CA 1
ATOM 837 C C . PRO A 1 108 ? -4.181 11.895 7.975 1.00 84.75 108 PRO A C 1
ATOM 839 O O . PRO A 1 108 ? -3.746 11.067 8.777 1.00 84.75 108 PRO A O 1
ATOM 842 N N . SER A 1 109 ? -4.989 11.556 6.975 1.00 89.50 109 SER A N 1
ATOM 843 C CA . SER A 1 109 ? -5.291 10.163 6.655 1.00 89.50 109 SER A CA 1
ATOM 844 C C . SER A 1 109 ? -4.206 9.577 5.746 1.00 89.50 109 SER A C 1
ATOM 846 O O . SER A 1 109 ? -3.506 10.282 5.011 1.00 89.50 109 SER A O 1
ATOM 848 N N . LEU A 1 110 ? -4.077 8.256 5.751 1.00 90.75 110 LEU A N 1
ATOM 849 C CA . LEU A 1 110 ? -3.137 7.522 4.915 1.00 90.75 110 LEU A CA 1
ATOM 850 C C . LEU A 1 110 ? -3.893 6.689 3.881 1.00 90.75 110 LEU A C 1
ATOM 852 O O . LEU A 1 110 ? -4.687 5.820 4.225 1.00 90.75 110 LEU A O 1
ATOM 856 N N . LEU A 1 111 ? -3.611 6.909 2.599 1.00 91.94 111 LEU A N 1
ATOM 857 C CA . LEU A 1 111 ? -4.060 6.030 1.524 1.00 91.94 111 LEU A CA 1
ATOM 858 C C . LEU A 1 111 ? -3.041 4.918 1.316 1.00 91.94 111 LEU A C 1
ATOM 860 O O . LEU A 1 111 ? -1.963 5.155 0.767 1.00 91.94 111 LEU A O 1
ATOM 864 N N . LEU A 1 112 ? -3.398 3.703 1.704 1.00 91.81 112 LEU A N 1
ATOM 865 C CA . LEU A 1 112 ? -2.628 2.500 1.447 1.00 91.81 112 LEU A CA 1
ATOM 866 C C . LEU A 1 112 ? -3.042 1.905 0.101 1.00 91.81 112 LEU A C 1
ATOM 868 O O . LEU A 1 112 ? -4.222 1.666 -0.143 1.00 91.81 112 LEU A O 1
ATOM 872 N N . ARG A 1 113 ? -2.083 1.657 -0.786 1.00 92.00 113 ARG A N 1
ATOM 873 C CA . ARG A 1 113 ? -2.338 1.068 -2.107 1.00 92.00 113 ARG A CA 1
ATOM 874 C C . ARG A 1 113 ? -1.761 -0.322 -2.133 1.00 92.00 113 ARG A C 1
ATOM 876 O O . ARG A 1 113 ? -0.600 -0.470 -1.791 1.00 92.00 113 ARG A O 1
ATOM 883 N N . VAL A 1 114 ? -2.521 -1.315 -2.559 1.00 91.88 114 VAL A N 1
ATOM 884 C CA . VAL A 1 114 ? -2.091 -2.718 -2.571 1.00 91.88 114 VAL A CA 1
ATOM 885 C C . VAL A 1 114 ? -2.453 -3.329 -3.925 1.00 91.88 114 VAL A C 1
ATOM 887 O O . VAL A 1 114 ? -3.516 -3.008 -4.450 1.00 91.88 114 VAL A O 1
ATOM 890 N N . PRO A 1 115 ? -1.622 -4.186 -4.538 1.00 91.06 115 PRO A N 1
ATOM 891 C CA . PRO A 1 115 ? -2.027 -4.914 -5.739 1.00 91.06 115 PRO A CA 1
ATOM 892 C C . PRO A 1 115 ? -3.264 -5.784 -5.477 1.00 91.06 115 PRO A C 1
ATOM 894 O O . PRO A 1 115 ? -3.304 -6.500 -4.481 1.00 91.06 115 PRO A O 1
ATOM 897 N N . THR A 1 116 ? -4.244 -5.791 -6.387 1.00 89.06 116 THR A N 1
ATOM 898 C CA . THR A 1 116 ? -5.508 -6.545 -6.205 1.00 89.06 116 THR A CA 1
ATOM 899 C C . THR A 1 116 ? -5.297 -8.043 -5.977 1.00 89.06 116 THR A C 1
ATOM 901 O O . THR A 1 116 ? -6.073 -8.680 -5.278 1.00 89.06 116 THR A O 1
ATOM 904 N N . LYS A 1 117 ? -4.226 -8.617 -6.535 1.00 87.88 117 LYS A N 1
ATOM 905 C CA . LYS A 1 117 ? -3.892 -10.044 -6.382 1.00 87.88 117 LYS A CA 1
ATOM 906 C C . LYS A 1 117 ? -3.056 -10.357 -5.132 1.00 87.88 117 LYS A C 1
ATOM 908 O O . LYS A 1 117 ? -2.572 -11.476 -4.998 1.00 87.88 117 LYS A O 1
ATOM 913 N N . SER A 1 118 ? -2.814 -9.379 -4.262 1.00 89.19 118 SER A N 1
ATOM 914 C CA . SER A 1 118 ? -2.002 -9.586 -3.065 1.00 89.19 118 SER A CA 1
ATOM 915 C C . SER A 1 118 ? -2.717 -10.470 -2.044 1.00 89.19 118 SER A C 1
ATOM 917 O O . SER A 1 118 ? -3.900 -10.279 -1.770 1.00 89.19 118 SER A O 1
ATOM 919 N N . SER A 1 119 ? -1.972 -11.372 -1.402 1.00 90.44 119 SER A N 1
ATOM 920 C CA . SER A 1 119 ? -2.469 -12.208 -0.303 1.00 90.44 119 SER A CA 1
ATOM 921 C C . SER A 1 119 ? -2.886 -11.413 0.940 1.00 90.44 119 SER A C 1
ATOM 923 O O . SER A 1 119 ? -3.591 -11.952 1.789 1.00 90.44 119 SER A O 1
ATOM 925 N N . ILE A 1 120 ? -2.492 -10.138 1.054 1.00 91.94 120 ILE A N 1
ATOM 926 C CA . ILE A 1 120 ? -2.872 -9.279 2.184 1.00 91.94 120 ILE A CA 1
ATOM 927 C C . ILE A 1 120 ? -4.282 -8.690 2.039 1.00 91.94 120 ILE A C 1
ATOM 929 O O . ILE A 1 120 ? -4.873 -8.271 3.031 1.00 91.94 120 ILE A O 1
ATOM 933 N N . VAL A 1 121 ? -4.839 -8.660 0.821 1.00 91.56 121 VAL A N 1
ATOM 934 C CA . VAL A 1 121 ? -6.153 -8.053 0.540 1.00 91.56 121 VAL A CA 1
ATOM 935 C C . VAL A 1 121 ? -7.255 -8.642 1.429 1.00 91.56 121 VAL A C 1
ATOM 937 O O . VAL A 1 121 ? -7.912 -7.859 2.108 1.00 91.56 121 VAL A O 1
ATOM 940 N N . PRO A 1 122 ? -7.405 -9.976 1.569 1.00 91.25 122 PRO A N 1
ATOM 941 C CA . PRO A 1 122 ? -8.413 -10.549 2.460 1.00 91.25 122 PRO A CA 1
ATOM 942 C C . PRO A 1 122 ? -8.240 -10.169 3.937 1.00 91.25 122 PRO A C 1
ATOM 944 O O . PRO A 1 122 ? -9.221 -10.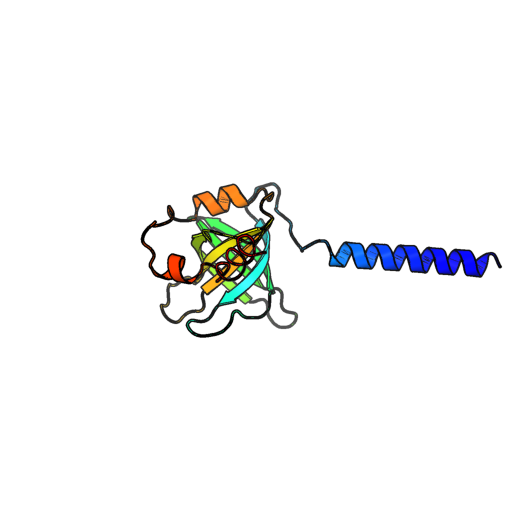131 4.675 1.00 91.25 122 PRO A O 1
ATOM 947 N N . ALA A 1 123 ? -7.006 -9.930 4.395 1.00 90.25 123 ALA A N 1
ATOM 948 C CA . ALA A 1 123 ? -6.747 -9.510 5.770 1.00 90.25 123 ALA A CA 1
ATOM 949 C C . ALA A 1 123 ? -7.162 -8.048 5.988 1.00 90.25 123 ALA A C 1
ATOM 951 O O . ALA A 1 123 ? -7.808 -7.745 6.986 1.00 90.25 123 ALA A O 1
ATOM 952 N N . LEU A 1 124 ? -6.852 -7.165 5.034 1.00 89.81 124 LEU A N 1
ATOM 953 C CA . LEU A 1 124 ? -7.273 -5.762 5.074 1.00 89.81 124 LEU A CA 1
ATOM 954 C C . LEU A 1 124 ? -8.787 -5.609 4.909 1.00 89.81 124 LEU A C 1
ATOM 956 O O . LEU A 1 124 ? -9.388 -4.800 5.606 1.00 89.81 124 LEU A O 1
ATOM 960 N N . ASP A 1 125 ? -9.410 -6.415 4.051 1.00 89.44 125 ASP A N 1
ATOM 961 C CA . ASP A 1 125 ? -10.864 -6.433 3.862 1.00 89.44 125 ASP A CA 1
ATOM 962 C C . ASP A 1 125 ? -11.604 -6.844 5.141 1.00 89.44 125 ASP A C 1
ATOM 964 O O . ASP A 1 125 ? -12.662 -6.299 5.432 1.00 89.44 125 ASP A O 1
ATOM 968 N N . ARG A 1 126 ? -11.030 -7.749 5.946 1.00 88.81 126 ARG A N 1
ATOM 969 C CA . ARG A 1 126 ? -11.572 -8.108 7.269 1.00 88.81 126 ARG A CA 1
ATOM 970 C C . ARG A 1 126 ? -11.450 -6.984 8.302 1.00 88.81 126 ARG A C 1
ATOM 972 O O . ARG A 1 126 ? -12.224 -6.960 9.251 1.00 88.81 126 ARG A O 1
ATOM 979 N N . MET A 1 127 ? -10.466 -6.098 8.146 1.00 88.06 127 MET A N 1
ATOM 980 C CA . MET A 1 127 ? -10.247 -4.950 9.038 1.00 88.06 127 MET A CA 1
ATOM 981 C C . MET A 1 127 ? -11.032 -3.718 8.602 1.00 88.06 127 MET A C 1
ATOM 983 O O . MET A 1 127 ? -11.306 -2.846 9.423 1.00 88.06 127 MET A O 1
ATOM 987 N N . ALA A 1 128 ? -11.362 -3.620 7.315 1.00 83.38 128 ALA A N 1
ATOM 988 C CA . ALA A 1 128 ? -12.223 -2.570 6.822 1.00 83.38 128 ALA A CA 1
ATOM 989 C C . ALA A 1 128 ? -13.621 -2.770 7.428 1.00 83.38 128 ALA A C 1
ATOM 991 O O . ALA A 1 128 ? -14.200 -3.849 7.274 1.00 83.38 128 ALA A O 1
ATOM 992 N N . PRO A 1 129 ? -14.190 -1.763 8.112 1.00 70.94 129 PRO A N 1
ATOM 993 C CA . PRO A 1 129 ? -15.591 -1.838 8.496 1.00 70.94 129 PRO A CA 1
ATOM 994 C C . PRO A 1 129 ? -16.434 -2.029 7.229 1.00 70.94 129 PRO A C 1
ATOM 996 O O . PRO A 1 129 ? -16.074 -1.517 6.162 1.00 70.94 129 PRO A O 1
ATOM 999 N N . ALA A 1 130 ? -17.531 -2.792 7.340 1.00 58.41 130 ALA A N 1
ATOM 1000 C CA . ALA A 1 130 ? -18.468 -2.994 6.238 1.00 58.41 130 ALA A CA 1
ATOM 1001 C C . ALA A 1 130 ? -18.772 -1.632 5.606 1.00 58.41 130 ALA A C 1
ATOM 1003 O O . ALA A 1 130 ? -19.141 -0.700 6.319 1.00 58.41 130 ALA A O 1
ATOM 1004 N N . ALA A 1 131 ? -18.511 -1.500 4.302 1.00 54.72 131 ALA A N 1
ATOM 1005 C CA . ALA A 1 131 ? -18.588 -0.219 3.617 1.00 54.72 131 ALA A CA 1
ATOM 1006 C C . ALA A 1 131 ? -19.965 0.403 3.871 1.00 54.72 131 ALA A C 1
ATOM 1008 O O . ALA A 1 131 ? -20.965 -0.153 3.421 1.00 54.72 131 ALA A O 1
ATOM 1009 N N . ASP A 1 132 ? -20.012 1.522 4.598 1.00 50.09 132 ASP A N 1
ATOM 1010 C CA . ASP A 1 132 ? -21.251 2.265 4.792 1.00 50.09 132 ASP A CA 1
ATOM 1011 C C . ASP A 1 132 ? -21.711 2.771 3.412 1.00 50.09 132 ASP A C 1
ATOM 1013 O O . ASP A 1 132 ? -21.031 3.618 2.814 1.00 50.09 132 ASP A O 1
ATOM 1017 N N . PRO A 1 133 ? -22.839 2.270 2.869 1.00 49.22 133 PRO A N 1
ATOM 1018 C CA . PRO A 1 133 ? -23.356 2.704 1.572 1.00 49.22 133 PRO A CA 1
ATOM 1019 C C . PRO A 1 133 ? -23.715 4.199 1.548 1.00 49.22 133 PRO A C 1
ATOM 1021 O O . PRO A 1 133 ? -23.937 4.765 0.471 1.00 49.22 133 PRO A O 1
ATOM 1024 N N . TYR A 1 134 ? -23.788 4.833 2.722 1.00 44.00 134 TYR A N 1
ATOM 1025 C CA . TYR A 1 134 ? -24.211 6.207 2.927 1.00 44.00 134 TYR A CA 1
ATOM 1026 C C . TYR A 1 134 ? -23.096 7.185 3.304 1.00 44.00 134 TYR A C 1
ATOM 1028 O O . TYR A 1 134 ? -23.431 8.336 3.567 1.00 44.00 134 TYR A O 1
ATOM 1036 N N . ASP A 1 135 ? -21.803 6.833 3.231 1.00 51.47 135 ASP A N 1
ATOM 1037 C CA . ASP A 1 135 ? -20.742 7.838 3.414 1.00 51.47 135 ASP A CA 1
ATOM 1038 C C . ASP A 1 135 ? -20.817 8.907 2.293 1.00 51.47 135 ASP A C 1
ATOM 1040 O O . ASP A 1 135 ? -20.477 8.635 1.129 1.00 51.47 135 ASP A O 1
ATOM 1044 N N . PRO A 1 136 ? -21.238 10.154 2.594 1.00 47.41 136 PRO A N 1
ATOM 1045 C CA . PRO A 1 136 ? -21.370 11.199 1.584 1.00 47.41 136 PRO A CA 1
ATOM 1046 C C . PRO A 1 136 ? -20.014 11.579 0.967 1.00 47.41 136 PRO A C 1
ATOM 1048 O O . PRO A 1 136 ? -19.972 12.077 -0.162 1.00 47.41 136 PRO A O 1
ATOM 1051 N N . LYS A 1 137 ? -18.892 11.291 1.645 1.00 45.22 137 LYS A N 1
ATOM 1052 C CA . LYS A 1 137 ? -17.535 11.506 1.120 1.00 45.22 137 LYS A CA 1
ATOM 1053 C C . LYS A 1 137 ? -17.137 10.446 0.092 1.00 45.22 137 LYS A C 1
ATOM 1055 O O . LYS A 1 137 ? -16.421 10.772 -0.855 1.00 45.22 137 LYS A O 1
ATOM 1060 N N . ALA A 1 138 ? -17.666 9.224 0.189 1.00 44.00 138 ALA A N 1
ATOM 1061 C CA . ALA A 1 138 ? -17.443 8.171 -0.805 1.00 44.00 138 ALA A CA 1
ATOM 1062 C C . ALA A 1 138 ? -18.085 8.511 -2.164 1.00 44.00 138 ALA A C 1
ATOM 1064 O O . ALA A 1 138 ? -17.512 8.215 -3.216 1.00 44.00 138 ALA A O 1
ATOM 1065 N N . LYS A 1 139 ? -19.227 9.218 -2.166 1.00 42.34 139 LYS A N 1
ATOM 1066 C CA . LYS A 1 139 ? -19.855 9.740 -3.397 1.00 42.34 139 LYS A CA 1
ATOM 1067 C C . LYS A 1 139 ? -19.042 10.860 -4.058 1.00 42.34 139 LYS A C 1
ATOM 1069 O O . LYS A 1 139 ? -19.059 10.972 -5.282 1.00 42.34 139 LYS A O 1
ATOM 1074 N N . LEU A 1 140 ? -18.297 11.649 -3.279 1.00 46.97 140 LEU A N 1
ATOM 1075 C CA . LEU A 1 140 ? -17.442 12.735 -3.785 1.00 46.97 140 LEU A CA 1
ATOM 1076 C C . LEU A 1 140 ? -16.124 12.233 -4.403 1.00 46.97 140 LEU A C 1
ATOM 1078 O O . LEU A 1 140 ? -15.523 12.936 -5.213 1.00 46.97 140 LEU A O 1
ATOM 1082 N N . MET A 1 141 ? -15.695 11.014 -4.065 1.00 42.56 141 MET A N 1
ATOM 1083 C CA . MET A 1 141 ? -14.448 10.399 -4.539 1.00 42.56 141 MET A CA 1
ATOM 1084 C C . MET A 1 141 ? -14.609 9.554 -5.812 1.00 42.56 141 MET A C 1
ATOM 1086 O O . MET A 1 141 ? -13.664 8.881 -6.227 1.00 42.56 141 MET A O 1
ATOM 1090 N N . GLN A 1 142 ? -15.776 9.586 -6.465 1.00 46.34 142 GLN A N 1
ATOM 1091 C CA . GLN A 1 142 ? -15.891 9.037 -7.812 1.00 46.34 142 GLN A CA 1
ATOM 1092 C C . GLN A 1 142 ? -15.079 9.928 -8.763 1.00 46.34 142 GLN A C 1
ATOM 1094 O O . GLN A 1 142 ? -15.355 11.130 -8.859 1.00 46.34 142 GLN A O 1
ATOM 1099 N N . PRO A 1 143 ? -14.078 9.394 -9.487 1.00 42.75 143 PRO A N 1
ATOM 1100 C CA . PRO A 1 143 ? -13.440 10.170 -10.536 1.00 42.75 143 PRO A CA 1
ATOM 1101 C C . PRO A 1 143 ? -14.538 10.621 -11.506 1.00 42.75 143 PRO A C 1
ATOM 1103 O O . PRO A 1 143 ? -15.423 9.841 -11.849 1.00 42.75 143 PRO A O 1
ATOM 1106 N N . ARG A 1 144 ? -14.507 11.894 -11.925 1.00 46.78 144 ARG A N 1
ATOM 1107 C CA . ARG A 1 144 ? -15.448 12.518 -12.877 1.00 46.78 144 ARG A CA 1
ATOM 1108 C C . ARG A 1 144 ? -15.351 11.891 -14.282 1.00 46.78 144 ARG A C 1
ATOM 1110 O O . ARG A 1 144 ? -15.202 12.592 -15.280 1.00 46.78 144 ARG A O 1
ATOM 1117 N N . THR A 1 145 ? -15.495 10.578 -14.408 1.00 47.31 145 THR A N 1
ATOM 1118 C CA . THR A 1 145 ? -15.568 9.818 -15.659 1.00 47.31 145 THR A CA 1
ATOM 1119 C C . THR A 1 145 ? -16.977 9.860 -16.261 1.00 47.31 145 THR A C 1
ATOM 1121 O O . THR A 1 145 ? -17.413 8.926 -16.913 1.00 47.31 145 THR A O 1
ATOM 1124 N N . ARG A 1 146 ? -17.710 10.973 -16.113 1.00 43.62 146 ARG A N 1
ATOM 1125 C CA . ARG A 1 146 ? -18.952 11.223 -16.875 1.00 43.62 146 ARG A CA 1
ATOM 1126 C C . ARG A 1 146 ? -18.745 12.076 -18.130 1.00 43.62 146 ARG A C 1
ATOM 1128 O O . ARG A 1 146 ? -19.707 12.339 -18.845 1.00 43.62 146 ARG A O 1
ATOM 1135 N N . ARG A 1 147 ? -17.515 12.523 -18.425 1.00 44.97 147 ARG A N 1
ATOM 1136 C CA . ARG A 1 147 ? -17.245 13.345 -19.623 1.00 44.97 147 ARG A CA 1
ATO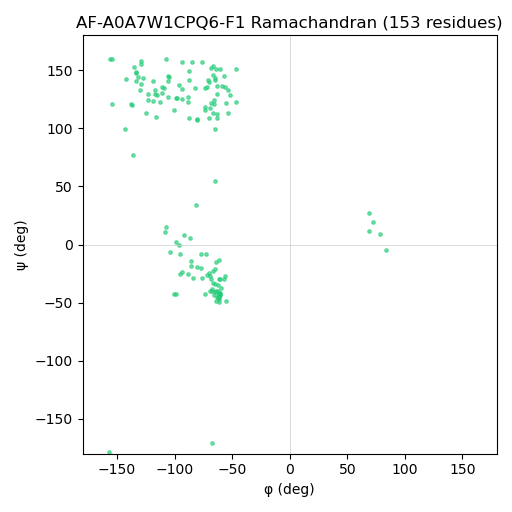M 1137 C C . ARG A 1 147 ? -16.979 12.521 -20.896 1.00 44.97 147 ARG A C 1
ATOM 1139 O O . ARG A 1 147 ? -17.169 13.052 -21.980 1.00 44.97 147 ARG A O 1
ATOM 1146 N N . TRP A 1 148 ? -16.635 11.235 -20.784 1.00 44.81 148 TRP A N 1
ATOM 1147 C CA . TRP A 1 148 ? -16.327 10.385 -21.948 1.00 44.81 148 TRP A CA 1
ATOM 1148 C C . TRP A 1 148 ? -17.513 9.553 -22.459 1.00 44.81 148 TRP A C 1
ATOM 1150 O O . TRP A 1 148 ? -17.587 9.285 -23.651 1.00 44.81 148 TRP A O 1
ATOM 1160 N N . ALA A 1 149 ? -18.496 9.238 -21.609 1.00 44.31 149 ALA A N 1
ATOM 1161 C CA . ALA A 1 149 ? -19.656 8.430 -22.005 1.00 44.31 149 ALA A CA 1
ATOM 1162 C C . ALA A 1 149 ? -20.670 9.160 -22.912 1.00 44.31 149 ALA A C 1
ATOM 1164 O O . ALA A 1 149 ? -21.582 8.533 -23.419 1.00 44.31 149 ALA A O 1
ATOM 1165 N N . ARG A 1 150 ? -20.527 10.476 -23.144 1.00 49.94 150 ARG A N 1
ATOM 1166 C CA . ARG A 1 150 ? -21.444 11.251 -24.008 1.00 49.94 150 ARG A CA 1
ATOM 1167 C C . ARG A 1 150 ? -20.947 11.488 -25.435 1.00 49.94 150 ARG A C 1
ATOM 1169 O O . ARG A 1 150 ? -21.628 12.170 -26.192 1.00 49.94 150 ARG A O 1
ATOM 1176 N N . ARG A 1 151 ? -19.775 10.959 -25.804 1.00 47.28 151 ARG A N 1
ATOM 1177 C CA . ARG A 1 151 ? -19.225 11.098 -27.166 1.00 47.28 151 ARG A CA 1
ATOM 1178 C C . ARG A 1 151 ? -19.359 9.837 -28.023 1.00 47.28 151 ARG A C 1
ATOM 1180 O O . ARG A 1 151 ? -19.046 9.910 -29.198 1.00 47.28 151 ARG A O 1
ATOM 1187 N N . ALA A 1 152 ? -19.822 8.723 -27.452 1.00 52.00 152 ALA A N 1
ATOM 1188 C CA . ALA A 1 152 ? -20.078 7.488 -28.198 1.00 52.00 152 ALA A CA 1
ATOM 1189 C C . ALA A 1 152 ? -21.478 7.446 -28.846 1.00 52.00 152 ALA A C 1
ATOM 1191 O O . ALA A 1 152 ? -21.692 6.649 -29.745 1.00 52.00 152 ALA A O 1
ATOM 1192 N N . ASP A 1 153 ? -22.387 8.348 -28.450 1.00 55.03 153 ASP A N 1
ATOM 1193 C CA . ASP A 1 153 ? -23.775 8.386 -28.948 1.00 55.03 153 ASP A CA 1
ATOM 1194 C C . ASP A 1 153 ? -24.051 9.563 -29.905 1.00 55.03 153 ASP A C 1
ATOM 1196 O O . ASP A 1 153 ? -25.201 9.928 -30.151 1.00 55.03 153 ASP A O 1
ATOM 1200 N N . ARG A 1 154 ? -23.008 10.222 -30.424 1.00 50.78 154 ARG A N 1
ATOM 1201 C CA . ARG A 1 154 ? -23.145 11.246 -31.471 1.00 50.78 154 ARG A CA 1
ATOM 1202 C C . ARG A 1 154 ? -21.981 11.162 -32.451 1.00 50.78 154 ARG A C 1
ATOM 1204 O O . ARG A 1 154 ? -20.921 11.724 -32.169 1.00 50.78 154 ARG A O 1
ATOM 1211 N N . GLY A 1 155 ? -22.224 10.527 -33.593 1.00 43.69 155 GLY A N 1
ATOM 1212 C CA . GLY A 1 155 ? -21.340 10.526 -34.758 1.00 43.69 155 GLY A CA 1
ATOM 1213 C C . GLY A 1 155 ? -21.268 9.159 -35.392 1.00 43.69 155 GLY A C 1
ATOM 1214 O O . GLY A 1 155 ? -20.317 8.437 -35.033 1.00 43.69 155 GLY A O 1
#

Solvent-accessible surface area (backbone atoms only — not comparable to full-atom values): 9040 Å² total; per-residue (Å²): 115,68,68,59,53,53,49,53,50,52,51,51,51,54,51,51,52,51,54,51,58,73,68,53,72,70,67,49,69,43,95,87,61,43,36,34,37,28,42,30,27,46,31,43,90,97,52,76,68,50,74,81,37,65,31,42,37,31,60,42,83,92,59,28,32,40,40,32,37,81,46,99,88,58,70,51,69,48,43,27,34,51,60,35,66,55,92,80,50,61,93,69,35,40,39,35,38,23,39,46,61,77,81,48,94,84,54,52,32,36,38,40,44,43,54,59,85,42,85,52,50,68,59,51,57,70,42,24,53,79,78,66,92,75,48,71,66,63,69,70,66,56,76,84,73,71,73,65,75,69,60,80,83,63,132

Sequence (155 aa):
MNDLLWFLAAVGVCGSMYWLAWRIEPHWVAKDGTRFVTTAQTVEPGLAPGKRREVRVAIVGDGQLMVSRRSMVRSESAVWRVRAKAPAPPRGKEIYLCDALPADPMAPSLLLRVPTKSSIVPALDRMAPAADPYDPKAKLMQPRTRRWARRADRG

Nearest PDB structures (foldseek):
  5j0c-assembly1_A  TM=3.928E-01  e=8.397E-01  Homo sapiens
  2uzr-assembly1_A  TM=4.100E-01  e=1.741E+00  Homo sapiens
  4ki3-assembly1_D  TM=3.354E-01  e=6.079E+00  Yersinia pestis biovar Medievalis str. Harbin 35
  1r0u-assembly1_A  TM=3.081E-01  e=7.888E+00  Bacillus subtilis